Protein AF-A0A258BN26-F1 (afdb_monomer)

Mean predicted aligned error: 19.94 Å

Solvent-accessible surface area (backbone atoms only — not comparable to full-atom values): 8385 Å² total; per-residue (Å²): 134,87,83,92,71,80,77,49,67,91,84,43,56,51,66,60,52,51,58,51,50,61,54,49,49,57,55,48,52,53,50,49,62,66,49,72,64,67,52,59,78,52,47,62,54,50,52,52,52,53,51,50,52,52,52,54,60,72,66,57,57,77,88,78,52,81,80,70,80,90,68,80,85,58,60,66,58,49,50,51,52,51,48,52,64,66,59,46,69,67,55,101,60,84,84,46,74,44,83,44,54,80,90,52,60,66,75,60,50,56,47,51,51,54,54,34,54,73,70,51,26,48,78,46,76,54,78,83,73,87,80,82,128

pLDDT: mean 72.09, std 13.33, range [35.88, 92.88]

Nearest PDB structures (foldseek):
  8u3k-assembly1_E  TM=3.511E-01  e=1.756E+00  Vibrio cholerae
  5lb5-assembly2_B  TM=5.854E-01  e=7.800E+00  Homo sapiens
  7nac-assembly1_x  TM=5.620E-01  e=8.932E+00  Saccharomyces cerevisiae BY4741

Secondary structure (DSSP, 8-state):
-------EETTEEHHHHHHHHHHHHHHHHHHHHHHHTTSHHHHHHHHHHHHHHHHHHHT--GGGSPPPPSSS--HHHHHHHHHHHHTSS--SS---EEEEETTS-HHHHHHHHHHHHHTT-EEEEE-------

Radius of gyration: 26.72 Å; Cα contacts (8 Å, |Δi|>4): 53; chains: 1; bounding box: 88×35×55 Å

Structure (mmCIF, N/CA/C/O backbone):
data_AF-A0A258BN26-F1
#
_entry.id   AF-A0A258BN26-F1
#
loop_
_atom_site.group_PDB
_atom_site.id
_atom_site.type_symbol
_atom_site.label_atom_id
_atom_site.label_alt_id
_atom_site.label_comp_id
_atom_site.label_asym_id
_atom_site.label_entity_id
_atom_site.label_seq_id
_atom_site.pdbx_PDB_ins_code
_atom_site.Cartn_x
_atom_site.Cartn_y
_atom_site.Cartn_z
_atom_site.occupancy
_atom_site.B_iso_or_equiv
_atom_site.auth_seq_id
_atom_site.auth_comp_id
_atom_site.auth_asym_id
_atom_site.auth_atom_id
_atom_site.pdbx_PDB_model_num
ATOM 1 N N . MET A 1 1 ? -64.299 16.395 5.839 1.00 36.66 1 MET A N 1
ATOM 2 C CA . MET A 1 1 ? -63.726 15.422 6.791 1.00 36.66 1 MET A CA 1
ATOM 3 C C . MET A 1 1 ? -62.464 14.839 6.182 1.00 36.66 1 MET A C 1
ATOM 5 O O . MET A 1 1 ? -62.530 14.246 5.113 1.00 36.66 1 MET A O 1
ATOM 9 N N . SER A 1 2 ? -61.325 15.127 6.811 1.00 35.88 2 SER A N 1
ATOM 10 C CA . SER A 1 2 ? -59.968 14.797 6.369 1.00 35.88 2 SER A CA 1
ATOM 11 C C . SER A 1 2 ? -59.723 13.292 6.294 1.00 35.88 2 SER A C 1
ATOM 13 O O . SER A 1 2 ? -60.014 12.575 7.248 1.00 35.88 2 SER A O 1
ATOM 15 N N . ARG A 1 3 ? -59.134 12.815 5.192 1.00 38.59 3 ARG A N 1
ATOM 16 C CA . ARG A 1 3 ? -58.639 11.439 5.072 1.00 38.59 3 ARG A CA 1
ATOM 17 C C . ARG A 1 3 ? -57.121 11.440 5.239 1.00 38.59 3 ARG A C 1
ATOM 19 O O . ARG A 1 3 ? -56.373 11.424 4.271 1.00 38.59 3 ARG A O 1
ATOM 26 N N . THR A 1 4 ? -56.680 11.490 6.491 1.00 47.81 4 THR A N 1
ATOM 27 C CA . THR A 1 4 ? -55.302 11.178 6.883 1.00 47.81 4 THR A CA 1
ATOM 28 C C . THR A 1 4 ? -55.171 9.658 6.892 1.00 47.81 4 THR A C 1
ATOM 30 O O . THR A 1 4 ? -55.326 9.023 7.928 1.00 47.81 4 THR A O 1
ATOM 33 N N . ALA A 1 5 ? -54.980 9.051 5.725 1.00 50.09 5 ALA A N 1
ATOM 34 C CA . ALA A 1 5 ? -54.689 7.628 5.616 1.00 50.09 5 ALA A CA 1
ATOM 35 C C . ALA A 1 5 ? -53.467 7.446 4.710 1.00 50.09 5 ALA A C 1
ATOM 37 O O . ALA A 1 5 ? -53.477 7.896 3.570 1.00 50.09 5 ALA A O 1
ATOM 38 N N . ALA A 1 6 ? -52.449 6.775 5.254 1.00 44.56 6 ALA A N 1
ATOM 39 C CA . ALA A 1 6 ? -51.321 6.159 4.553 1.00 44.56 6 ALA A CA 1
ATOM 40 C C . ALA A 1 6 ? -50.275 7.095 3.900 1.00 44.56 6 ALA A C 1
ATOM 42 O O . ALA A 1 6 ? -50.205 7.227 2.686 1.00 44.56 6 ALA A O 1
ATOM 43 N N . GLN A 1 7 ? -49.356 7.642 4.708 1.00 46.00 7 GLN A N 1
ATOM 44 C CA . GLN A 1 7 ? -47.975 7.937 4.261 1.00 46.00 7 GLN A CA 1
ATOM 45 C C . GLN A 1 7 ? -46.994 6.835 4.716 1.00 46.00 7 GLN A C 1
ATOM 47 O O . GLN A 1 7 ? -45.834 7.094 5.018 1.00 46.00 7 GLN A O 1
ATOM 52 N N . THR A 1 8 ? -47.476 5.597 4.807 1.00 49.47 8 THR A N 1
ATOM 53 C CA . THR A 1 8 ? -46.676 4.405 5.102 1.00 49.47 8 THR A CA 1
ATOM 54 C C . THR A 1 8 ? -46.761 3.504 3.878 1.00 49.47 8 THR A C 1
ATOM 56 O O . THR A 1 8 ? -47.726 2.755 3.724 1.00 49.47 8 THR A O 1
ATOM 59 N N . VAL A 1 9 ? -45.804 3.629 2.964 1.00 52.44 9 VAL A N 1
ATOM 60 C CA . VAL A 1 9 ? -45.643 2.650 1.886 1.00 52.44 9 VAL A CA 1
ATOM 61 C C . VAL A 1 9 ? -44.918 1.460 2.516 1.00 52.44 9 VAL A C 1
ATOM 63 O O . VAL A 1 9 ? -43.849 1.627 3.093 1.00 52.44 9 VAL A O 1
ATOM 66 N N . GLU A 1 10 ? -45.560 0.290 2.509 1.00 57.41 10 GLU A N 1
ATOM 67 C CA . GLU A 1 10 ? -44.952 -1.007 2.865 1.00 57.41 10 GLU A CA 1
ATOM 68 C C . GLU A 1 10 ? -44.290 -1.084 4.258 1.00 57.41 10 GLU A C 1
ATOM 70 O O . GLU A 1 10 ? -43.232 -1.678 4.439 1.00 57.41 10 GLU A O 1
ATOM 75 N N . GLY A 1 11 ? -44.918 -0.487 5.278 1.00 58.28 11 GLY A N 1
ATOM 76 C CA . GLY A 1 11 ? -44.427 -0.564 6.663 1.00 58.28 11 GLY A CA 1
ATOM 77 C C . GLY A 1 11 ? -43.234 0.348 6.973 1.00 58.28 11 GLY A C 1
ATOM 78 O O . GLY A 1 11 ? -42.758 0.356 8.108 1.00 58.28 11 GLY A O 1
ATOM 79 N N . LEU A 1 12 ? -42.790 1.161 6.010 1.00 52.06 12 LEU A N 1
ATOM 80 C CA . LEU A 1 12 ? -41.755 2.169 6.206 1.00 52.06 12 LEU A CA 1
ATOM 81 C C . LEU A 1 12 ? -42.394 3.529 6.532 1.00 52.06 12 LEU A C 1
ATOM 83 O O . LEU A 1 12 ? -43.123 4.114 5.727 1.00 52.06 12 LEU A O 1
ATOM 87 N N . ASP A 1 13 ? -42.129 4.039 7.736 1.00 72.06 13 ASP A N 1
ATOM 88 C CA . ASP A 1 13 ? -42.567 5.369 8.169 1.00 72.06 13 ASP A CA 1
ATOM 89 C C . ASP A 1 13 ? -41.661 6.444 7.550 1.00 72.06 13 ASP A C 1
ATOM 91 O O . ASP A 1 13 ? -40.574 6.753 8.047 1.00 72.06 13 ASP A O 1
ATOM 95 N N . ILE A 1 14 ? -42.130 7.024 6.444 1.00 71.38 14 ILE A N 1
ATOM 96 C CA . ILE A 1 14 ? -41.416 8.044 5.668 1.00 71.38 14 ILE A CA 1
ATOM 97 C C . ILE A 1 14 ? -41.075 9.270 6.530 1.00 71.38 14 ILE A C 1
ATOM 99 O O . ILE A 1 14 ? -40.033 9.890 6.325 1.00 71.38 14 ILE A O 1
ATOM 103 N N . LYS A 1 15 ? -41.904 9.618 7.525 1.00 72.75 15 LYS A N 1
ATOM 104 C CA . LYS A 1 15 ? -41.653 10.777 8.396 1.00 72.75 15 LYS A CA 1
ATOM 105 C C . LYS A 1 15 ? -40.510 10.507 9.363 1.00 72.75 15 LYS A C 1
ATOM 107 O O . LYS A 1 15 ? -39.690 11.393 9.589 1.00 72.75 15 LYS A O 1
ATOM 112 N N . GLN A 1 16 ? -40.414 9.285 9.886 1.00 70.25 16 GLN A N 1
ATOM 113 C CA . GLN A 1 16 ? -39.266 8.876 10.696 1.00 70.25 16 GLN A CA 1
ATOM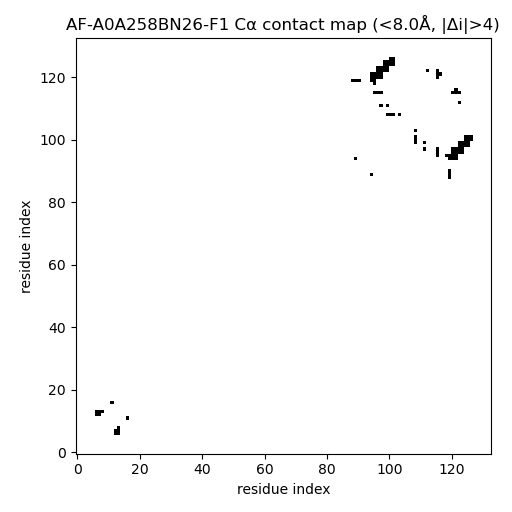 114 C C . GLN A 1 16 ? -37.978 8.786 9.878 1.00 70.25 16 GLN A C 1
ATOM 116 O O . GLN A 1 16 ? -36.923 9.177 10.373 1.00 70.25 16 GLN A O 1
ATOM 121 N N . VAL A 1 17 ? -38.046 8.310 8.632 1.00 68.81 17 VAL A N 1
ATOM 122 C CA . VAL A 1 17 ? -36.884 8.286 7.729 1.00 68.81 17 VAL A CA 1
ATOM 123 C C . VAL A 1 17 ? -36.414 9.705 7.414 1.00 68.81 17 VAL A C 1
ATOM 125 O O . VAL A 1 17 ? -35.221 9.980 7.507 1.00 68.81 17 VAL A O 1
ATOM 128 N N . LEU A 1 18 ? -37.338 10.626 7.127 1.00 68.94 18 LEU A N 1
ATOM 129 C CA . LEU A 1 18 ? -37.006 12.026 6.859 1.00 68.94 18 LEU A CA 1
ATOM 130 C C . LEU A 1 18 ? -36.381 12.704 8.089 1.00 68.94 18 LEU A C 1
ATOM 132 O O . LEU A 1 18 ? -35.364 13.377 7.960 1.00 68.94 18 LEU A O 1
ATOM 136 N N . ALA A 1 19 ? -36.936 12.463 9.284 1.00 73.12 19 ALA A N 1
ATOM 137 C CA . ALA A 1 19 ? -36.403 12.986 10.543 1.00 73.12 19 ALA A CA 1
ATOM 138 C C . ALA A 1 19 ? -34.995 12.446 10.867 1.00 73.12 19 ALA A C 1
ATOM 140 O O . ALA A 1 19 ? -34.146 13.185 11.369 1.00 73.12 19 ALA A O 1
ATOM 141 N N . ARG A 1 20 ? -34.712 11.174 10.549 1.00 68.19 20 ARG A N 1
ATOM 142 C CA . ARG A 1 20 ? -33.357 10.602 10.658 1.00 68.19 20 ARG A CA 1
ATOM 143 C C . ARG A 1 20 ? -32.408 11.183 9.609 1.00 68.19 20 ARG A C 1
ATOM 145 O O . ARG A 1 20 ? -31.280 11.523 9.950 1.00 68.19 20 ARG A O 1
ATOM 152 N N . GLY A 1 21 ? -32.871 11.361 8.372 1.00 64.06 21 GLY A N 1
ATOM 153 C CA . GLY A 1 21 ? -32.087 11.951 7.284 1.00 64.06 21 GLY A CA 1
ATOM 154 C C . GLY A 1 21 ? -31.668 13.399 7.559 1.00 64.06 21 GLY A C 1
ATOM 155 O O . GLY A 1 21 ? -30.537 13.772 7.267 1.00 64.06 21 GLY A O 1
ATOM 156 N N . THR A 1 22 ? -32.528 14.199 8.201 1.00 67.56 22 THR A N 1
ATOM 157 C CA . THR A 1 22 ? -32.173 15.569 8.615 1.00 67.56 22 THR A CA 1
ATOM 158 C C . THR A 1 22 ? -31.097 15.610 9.702 1.00 67.56 22 THR A C 1
ATOM 160 O O . THR A 1 22 ? -30.282 16.525 9.697 1.00 67.56 22 THR A O 1
ATOM 163 N N . GLY A 1 23 ? -31.051 14.618 10.601 1.00 65.62 23 GLY A N 1
ATOM 164 C CA . GLY A 1 23 ? -29.965 14.490 11.582 1.00 65.62 23 GLY A CA 1
ATOM 165 C C . GLY A 1 23 ? -28.642 14.062 10.938 1.00 65.62 23 GLY A C 1
ATOM 166 O O . GLY A 1 23 ? -27.598 14.626 11.237 1.00 65.62 23 GLY A O 1
ATOM 167 N N . GLN A 1 24 ? -28.699 13.138 9.974 1.00 67.50 24 GLN A N 1
ATOM 168 C CA . GLN A 1 24 ? -27.519 12.659 9.244 1.00 67.50 24 GLN A CA 1
ATOM 169 C C . GLN A 1 24 ? -26.889 13.716 8.325 1.00 67.50 24 GLN A C 1
ATOM 171 O O . GLN A 1 24 ? -25.701 13.626 8.029 1.00 67.50 24 GLN A O 1
ATOM 176 N N . ALA A 1 25 ? -27.656 14.714 7.873 1.00 68.69 25 ALA A N 1
ATOM 177 C CA . ALA A 1 25 ? -27.131 15.809 7.059 1.00 68.69 25 ALA A CA 1
ATOM 178 C C . ALA A 1 25 ? -26.130 16.682 7.838 1.00 68.69 25 ALA A C 1
ATOM 180 O O . ALA A 1 25 ? -25.061 16.990 7.317 1.00 68.69 25 ALA A O 1
ATOM 181 N N . ALA A 1 26 ? -26.431 17.010 9.098 1.00 71.94 26 ALA A N 1
ATOM 182 C CA . ALA A 1 26 ? -25.522 17.767 9.962 1.00 71.94 26 ALA A CA 1
ATOM 183 C C . ALA A 1 26 ? -24.237 16.976 10.270 1.00 71.94 26 ALA A C 1
ATOM 185 O O . ALA A 1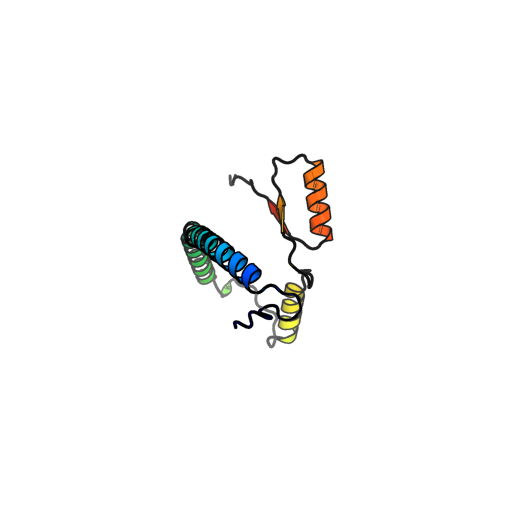 26 ? -23.133 17.508 10.152 1.00 71.94 26 ALA A O 1
ATOM 186 N N . ASP A 1 27 ? -24.372 15.680 10.562 1.00 71.88 27 ASP A N 1
ATOM 187 C CA . ASP A 1 27 ? -23.229 14.790 10.791 1.00 71.88 27 ASP A CA 1
ATOM 188 C C . ASP A 1 27 ? -22.350 14.649 9.533 1.00 71.88 27 ASP A C 1
ATOM 190 O O . ASP A 1 27 ? -21.120 14.607 9.619 1.00 71.88 27 ASP A O 1
ATOM 194 N N . ALA A 1 28 ? -22.963 14.608 8.344 1.00 72.88 28 ALA A N 1
ATOM 195 C CA . ALA A 1 28 ? -22.246 14.565 7.073 1.00 72.88 28 ALA A CA 1
ATOM 196 C C . ALA A 1 28 ? -21.478 15.868 6.801 1.00 72.88 28 ALA A C 1
ATOM 198 O O . ALA A 1 28 ? -20.340 15.821 6.334 1.00 72.88 28 ALA A O 1
ATOM 199 N N . GLU A 1 29 ? -22.056 17.026 7.122 1.00 76.75 29 GLU A N 1
ATOM 200 C CA . GLU A 1 29 ? -21.382 18.322 6.999 1.00 76.75 29 GLU A CA 1
ATOM 201 C C . GLU A 1 29 ? -20.191 18.448 7.957 1.00 76.75 29 GLU A C 1
ATOM 203 O O . GLU A 1 29 ? -19.126 18.927 7.556 1.00 76.75 29 GLU A O 1
ATOM 208 N N . ASP A 1 30 ? -20.331 17.986 9.201 1.00 79.81 30 ASP A N 1
ATOM 209 C CA . ASP A 1 30 ? -19.240 17.942 10.179 1.00 79.81 30 ASP A CA 1
ATOM 210 C C . ASP A 1 30 ? -18.131 16.970 9.748 1.00 79.81 30 ASP A C 1
ATOM 212 O O . ASP A 1 30 ? -16.941 17.286 9.858 1.00 79.81 30 ASP A O 1
ATOM 216 N N . PHE A 1 31 ? -18.501 15.816 9.185 1.00 77.19 31 PHE A N 1
ATOM 217 C CA . PHE A 1 31 ? -17.560 14.848 8.626 1.00 77.19 31 PHE A CA 1
ATOM 218 C C . PHE A 1 31 ? -16.781 15.424 7.440 1.00 77.19 31 PHE A C 1
ATOM 220 O O . PHE A 1 31 ? -15.550 15.361 7.429 1.00 77.19 31 PHE A O 1
ATOM 227 N N . VAL A 1 32 ? -17.469 16.040 6.473 1.00 82.44 32 VAL A N 1
ATOM 228 C CA . VAL A 1 32 ? -16.833 16.694 5.320 1.00 82.44 32 VAL A CA 1
ATOM 229 C C . VAL A 1 32 ? -15.899 17.804 5.799 1.00 82.44 32 VAL A C 1
ATOM 231 O O . VAL A 1 32 ? -14.734 17.822 5.411 1.00 82.44 32 VAL A O 1
ATOM 234 N N . ARG A 1 33 ? -16.342 18.665 6.723 1.00 77.81 33 ARG A N 1
ATOM 235 C CA . ARG A 1 33 ? -15.511 19.730 7.311 1.00 77.81 33 ARG A CA 1
ATOM 236 C C . ARG A 1 33 ? -14.266 19.180 8.010 1.00 77.81 33 ARG A C 1
ATOM 238 O O . ARG A 1 33 ? -13.186 19.753 7.884 1.00 77.81 33 ARG A O 1
ATOM 245 N N . GLY A 1 34 ? -14.401 18.052 8.707 1.00 74.56 34 GLY A N 1
ATOM 246 C CA . GLY A 1 34 ? -13.297 17.348 9.352 1.00 74.56 34 GLY A CA 1
ATOM 247 C C . GLY A 1 34 ? -12.333 16.659 8.380 1.00 74.56 34 GLY A C 1
ATOM 248 O O . GLY A 1 34 ? -11.201 16.372 8.771 1.00 74.56 34 GLY A O 1
ATOM 249 N N . LEU A 1 35 ? -12.745 16.388 7.138 1.00 75.81 35 LEU A N 1
ATOM 250 C CA . LEU A 1 35 ? -11.899 15.801 6.096 1.00 75.81 35 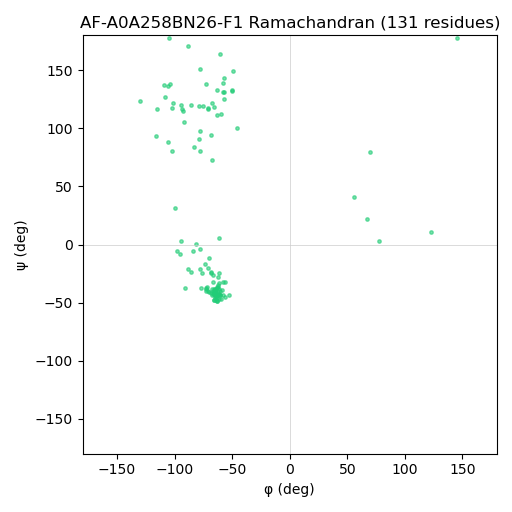LEU A CA 1
ATOM 251 C C . LEU A 1 35 ? -11.177 16.850 5.247 1.00 75.81 35 LEU A C 1
ATOM 253 O O . LEU A 1 35 ? -10.012 16.637 4.912 1.00 75.81 35 LEU A O 1
ATOM 257 N N . THR A 1 36 ? -11.823 17.979 4.941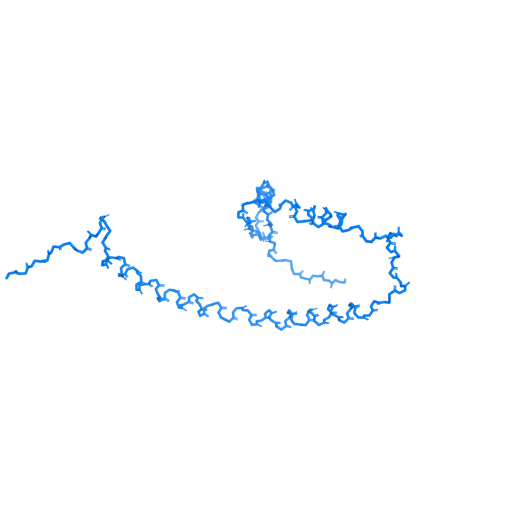 1.00 73.19 36 THR A N 1
ATOM 258 C CA . THR A 1 36 ? -11.312 18.979 3.986 1.00 73.19 36 THR A CA 1
ATOM 259 C C . THR A 1 36 ? -9.915 19.510 4.337 1.00 73.19 36 THR A C 1
ATOM 261 O O . THR A 1 36 ? -9.139 19.769 3.429 1.00 73.19 36 THR A O 1
ATOM 264 N N . GLY A 1 37 ? -9.545 19.605 5.622 1.00 66.00 37 GLY A N 1
ATOM 265 C CA . GLY A 1 37 ? -8.222 20.096 6.053 1.00 66.00 37 GLY A CA 1
ATOM 266 C C . GLY A 1 37 ? -7.179 19.018 6.385 1.00 66.00 37 GLY A C 1
ATOM 267 O O . GLY A 1 37 ? -6.029 19.338 6.675 1.00 66.00 37 GLY A O 1
ATOM 268 N N . LYS A 1 38 ? -7.546 17.728 6.379 1.00 70.38 38 LYS A N 1
ATOM 269 C CA . LYS A 1 38 ? -6.622 16.642 6.772 1.00 70.38 38 LYS A CA 1
ATOM 270 C C . LYS A 1 38 ? -5.614 16.277 5.680 1.00 70.38 38 LYS A C 1
ATOM 272 O O . LYS A 1 38 ? -4.582 15.688 5.992 1.00 70.38 38 LYS A O 1
ATOM 277 N N . GLY A 1 39 ? -5.905 16.611 4.421 1.00 63.88 39 GLY A N 1
ATOM 278 C CA . GLY A 1 39 ? -5.032 16.329 3.275 1.00 63.88 39 GLY A CA 1
ATOM 279 C C . GLY A 1 39 ? -3.953 17.386 3.023 1.00 63.88 39 GLY A C 1
ATOM 280 O O . GLY A 1 39 ? -2.907 17.064 2.460 1.00 63.88 39 GLY A O 1
ATOM 281 N N . ASP A 1 40 ? -4.170 18.621 3.477 1.00 71.50 40 ASP A N 1
ATOM 282 C CA . ASP A 1 40 ? -3.261 19.753 3.265 1.00 71.50 40 ASP A CA 1
ATOM 283 C C . ASP A 1 40 ? -1.819 19.520 3.752 1.00 71.50 40 ASP A C 1
ATOM 285 O O . ASP A 1 40 ? -0.897 19.795 2.977 1.00 71.50 40 ASP A O 1
ATOM 289 N N . PRO A 1 41 ? -1.564 18.967 4.959 1.00 71.25 41 PRO A N 1
ATOM 290 C CA . PRO A 1 41 ? -0.191 18.748 5.416 1.00 71.25 41 PRO A CA 1
ATOM 291 C C . PRO A 1 41 ? 0.558 17.689 4.593 1.00 71.25 41 PRO A C 1
ATOM 293 O O . PRO A 1 41 ? 1.777 17.754 4.483 1.00 71.25 41 PRO A O 1
ATOM 296 N N . VAL A 1 42 ? -0.153 16.740 3.975 1.00 77.00 42 VAL A N 1
ATOM 297 C CA . VAL A 1 42 ? 0.458 15.646 3.198 1.00 77.00 42 VAL A CA 1
ATOM 298 C C . VAL A 1 42 ? 0.669 16.046 1.736 1.00 77.00 42 VAL A C 1
ATOM 300 O O . VAL A 1 42 ? 1.506 15.472 1.043 1.00 77.00 42 VAL A O 1
ATOM 303 N N . LYS A 1 43 ? -0.067 17.053 1.249 1.00 82.12 43 LYS A N 1
ATOM 304 C CA . LYS A 1 43 ? -0.022 17.491 -0.150 1.00 82.12 43 LYS A CA 1
ATOM 305 C C . LYS A 1 43 ? 1.346 18.053 -0.537 1.00 82.12 43 LYS A C 1
ATOM 307 O O . LYS A 1 43 ? 1.905 17.637 -1.548 1.00 82.12 43 LYS A O 1
ATOM 312 N N . ALA A 1 44 ? 1.909 18.940 0.283 1.00 82.38 44 ALA A N 1
ATOM 313 C CA . ALA A 1 44 ? 3.220 19.533 0.018 1.00 82.38 44 ALA A CA 1
ATOM 314 C C . ALA A 1 44 ? 4.345 18.481 0.046 1.00 82.38 44 ALA A C 1
ATOM 316 O O . ALA A 1 44 ? 5.236 18.487 -0.804 1.00 82.38 44 ALA A O 1
ATOM 317 N N . GLU A 1 45 ? 4.280 17.534 0.986 1.00 81.25 45 GLU A N 1
ATOM 318 C CA . GLU A 1 45 ? 5.227 16.418 1.054 1.00 81.25 45 GLU A CA 1
ATOM 319 C C . GLU A 1 45 ? 5.093 15.491 -0.161 1.00 81.25 45 GLU A C 1
ATOM 321 O O . GLU A 1 45 ? 6.100 15.123 -0.767 1.00 81.25 45 GLU A O 1
ATOM 326 N N . ALA A 1 46 ? 3.866 15.166 -0.574 1.00 84.00 46 ALA A N 1
ATOM 327 C CA . ALA A 1 46 ? 3.605 14.352 -1.757 1.00 84.00 46 ALA A CA 1
ATOM 328 C C . ALA A 1 46 ? 4.117 15.021 -3.043 1.00 84.00 46 ALA A C 1
ATOM 330 O O . ALA A 1 46 ? 4.741 14.362 -3.878 1.00 84.00 46 ALA A O 1
ATOM 331 N N . GLU A 1 47 ? 3.912 16.331 -3.194 1.00 89.31 47 GLU A N 1
ATOM 332 C CA . GLU A 1 47 ? 4.437 17.112 -4.317 1.00 89.31 47 GLU A CA 1
ATOM 333 C C . GLU A 1 47 ? 5.972 17.106 -4.336 1.00 89.31 47 GLU A C 1
ATOM 335 O O . GLU A 1 47 ? 6.577 16.865 -5.385 1.00 89.31 47 GLU A O 1
ATOM 340 N N . ALA A 1 48 ? 6.612 17.276 -3.175 1.00 90.19 48 ALA A N 1
ATOM 341 C CA . ALA A 1 48 ? 8.065 17.220 -3.047 1.00 90.19 48 ALA A CA 1
ATOM 342 C C . ALA A 1 48 ? 8.630 15.825 -3.372 1.00 90.19 48 ALA A C 1
ATOM 344 O O . ALA A 1 48 ? 9.639 15.713 -4.073 1.00 90.19 48 ALA A O 1
ATOM 345 N N . VAL A 1 49 ? 7.982 14.754 -2.907 1.00 92.38 49 VAL A N 1
ATOM 346 C CA . VAL A 1 49 ? 8.364 13.368 -3.226 1.00 92.38 49 VAL A CA 1
ATOM 347 C C . VAL A 1 49 ? 8.197 13.091 -4.719 1.00 92.38 49 VAL A C 1
ATOM 349 O O . VAL A 1 49 ? 9.106 12.548 -5.348 1.00 92.38 49 VAL A O 1
ATOM 352 N N . ALA A 1 50 ? 7.089 13.523 -5.322 1.00 89.31 50 ALA A N 1
ATOM 353 C CA . ALA A 1 50 ? 6.851 13.348 -6.750 1.00 89.31 50 ALA A CA 1
ATOM 354 C C . ALA A 1 50 ? 7.862 14.131 -7.606 1.00 89.31 50 ALA A C 1
ATOM 356 O O . ALA A 1 50 ? 8.320 13.635 -8.637 1.00 89.31 50 ALA A O 1
ATOM 357 N N . ALA A 1 51 ? 8.238 15.345 -7.194 1.00 92.88 51 ALA A N 1
ATOM 358 C CA . ALA A 1 51 ? 9.281 16.126 -7.856 1.00 92.88 51 ALA A CA 1
ATOM 359 C C . ALA A 1 51 ? 10.647 15.424 -7.778 1.00 92.88 51 ALA A C 1
ATOM 361 O O . ALA A 1 51 ? 11.313 15.268 -8.803 1.00 92.88 51 ALA A O 1
ATOM 362 N N . LYS A 1 52 ? 11.026 14.922 -6.595 1.00 90.00 52 LYS A N 1
ATOM 363 C CA . LYS A 1 52 ? 12.261 14.146 -6.399 1.00 90.00 52 LYS A CA 1
ATOM 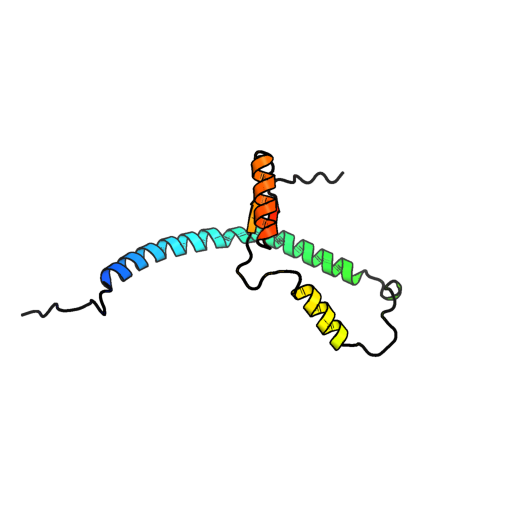364 C C . LYS A 1 52 ? 12.283 12.873 -7.244 1.00 90.00 52 LYS A C 1
ATOM 366 O O . LYS A 1 52 ? 13.293 12.599 -7.881 1.00 90.00 52 LYS A O 1
ATOM 371 N N . GLY A 1 53 ? 11.175 12.133 -7.302 1.00 88.81 53 GLY A N 1
ATOM 372 C CA . GLY A 1 53 ? 11.066 10.921 -8.119 1.00 88.81 53 GLY A CA 1
ATOM 373 C C . GLY A 1 53 ? 11.250 11.197 -9.612 1.00 88.81 53 GLY A C 1
ATOM 374 O O . GLY A 1 53 ? 11.990 10.482 -10.283 1.00 88.81 53 GLY A O 1
ATOM 375 N N . ARG A 1 54 ? 10.650 12.279 -10.131 1.00 90.81 54 ARG A N 1
ATOM 376 C CA . ARG A 1 54 ? 10.839 12.689 -11.534 1.00 90.81 54 ARG A CA 1
ATOM 377 C C . ARG A 1 54 ? 12.271 13.134 -11.821 1.00 90.81 54 ARG A C 1
ATOM 379 O O . ARG A 1 54 ? 12.814 12.756 -12.853 1.00 90.81 54 ARG A O 1
ATOM 386 N N . ALA A 1 55 ? 12.884 13.899 -10.920 1.00 91.00 55 ALA A N 1
ATOM 387 C CA . ALA A 1 55 ? 14.276 14.320 -11.064 1.00 91.00 55 ALA A CA 1
ATOM 388 C C . ALA A 1 55 ? 15.238 13.119 -11.040 1.00 91.00 55 ALA A C 1
ATOM 390 O O . ALA A 1 55 ? 16.129 13.035 -11.881 1.00 91.00 55 ALA A O 1
ATOM 391 N N . ALA A 1 56 ? 15.013 12.158 -10.139 1.00 86.62 56 ALA A N 1
ATOM 392 C CA . ALA A 1 56 ? 15.779 10.918 -10.083 1.00 86.62 56 ALA A CA 1
ATOM 393 C C . ALA A 1 56 ? 15.630 10.110 -11.380 1.00 86.62 56 ALA A C 1
ATOM 395 O O . ALA A 1 56 ? 16.634 9.711 -11.960 1.00 86.62 56 ALA A O 1
ATOM 396 N N . ALA A 1 57 ? 14.404 9.946 -11.888 1.00 83.62 57 ALA A N 1
ATOM 397 C CA . ALA A 1 57 ? 14.159 9.256 -13.153 1.00 83.62 57 ALA A CA 1
ATOM 398 C C . ALA A 1 57 ? 14.843 9.945 -14.347 1.00 83.62 57 ALA A C 1
ATOM 400 O O . ALA A 1 57 ? 15.411 9.269 -15.199 1.00 83.62 57 ALA A O 1
ATOM 401 N N . ALA A 1 58 ? 14.843 11.281 -14.388 1.00 85.38 58 ALA A N 1
ATOM 402 C CA . ALA A 1 58 ? 15.522 12.054 -15.428 1.00 85.38 58 ALA A CA 1
ATOM 403 C C . ALA A 1 58 ? 17.057 11.964 -15.354 1.00 85.38 58 ALA A C 1
ATOM 405 O O . ALA A 1 58 ? 17.727 12.182 -16.358 1.00 85.38 58 ALA A O 1
ATOM 406 N N . SER A 1 59 ? 17.611 11.648 -14.179 1.00 85.44 59 SER A N 1
ATOM 407 C CA . SER A 1 59 ? 19.055 11.481 -13.974 1.00 85.44 59 SER A CA 1
ATOM 408 C C . SER A 1 59 ? 19.583 10.087 -14.331 1.00 85.44 59 SER A C 1
ATOM 410 O O . SER A 1 59 ? 20.792 9.871 -14.297 1.00 85.44 59 SER A O 1
ATOM 412 N N . ILE A 1 60 ? 18.702 9.138 -14.670 1.00 84.94 60 ILE A N 1
ATOM 413 C CA . ILE A 1 60 ? 19.100 7.783 -15.065 1.00 84.94 60 ILE A CA 1
ATOM 414 C C . ILE A 1 60 ? 19.750 7.843 -16.447 1.00 84.94 60 ILE A C 1
ATOM 416 O O . ILE A 1 60 ? 19.093 8.171 -17.435 1.00 84.94 60 ILE A O 1
ATOM 420 N N . ASN A 1 61 ? 21.026 7.467 -16.523 1.00 83.50 61 ASN A N 1
ATOM 421 C CA . ASN A 1 61 ? 21.729 7.292 -17.788 1.00 83.50 61 ASN A CA 1
ATOM 422 C C . ASN A 1 61 ? 21.190 6.044 -18.509 1.00 83.50 61 ASN A C 1
ATOM 424 O O . ASN A 1 61 ? 21.378 4.930 -18.013 1.00 83.50 61 ASN A O 1
ATOM 428 N N . PRO A 1 62 ? 20.574 6.173 -19.700 1.00 75.69 62 PRO A N 1
ATOM 429 C CA . PRO A 1 62 ? 20.005 5.023 -20.405 1.00 75.69 62 PRO A CA 1
ATOM 430 C C . PRO A 1 62 ? 21.044 3.960 -20.785 1.00 75.69 62 PRO A C 1
ATOM 432 O O . PRO A 1 62 ? 20.707 2.794 -20.943 1.00 75.69 62 PRO A O 1
ATOM 435 N N . SER A 1 63 ? 22.311 4.360 -20.914 1.00 77.12 63 SER A N 1
ATOM 436 C CA . SER A 1 63 ? 23.450 3.485 -21.203 1.0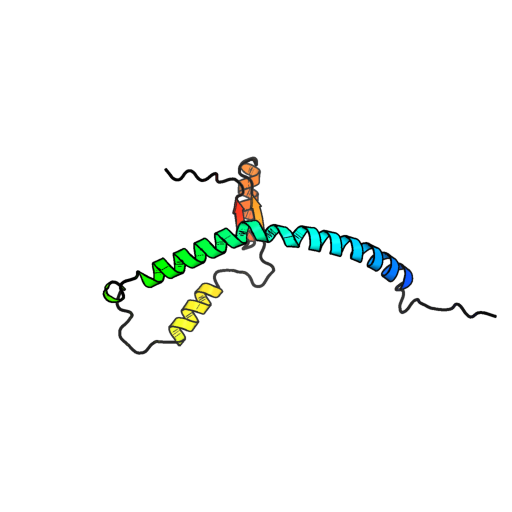0 77.12 63 SER A CA 1
ATOM 437 C C . SER A 1 63 ? 23.886 2.607 -20.027 1.00 77.12 63 SER A C 1
ATOM 439 O O . SER A 1 63 ? 24.625 1.652 -20.239 1.00 77.12 63 SER A O 1
ATOM 441 N N . GLU A 1 64 ? 23.467 2.930 -18.801 1.00 79.94 64 GLU A N 1
ATOM 442 C CA . GLU A 1 64 ? 23.765 2.151 -17.589 1.00 79.94 64 GLU A CA 1
ATOM 443 C C . GLU A 1 64 ? 22.640 1.167 -17.238 1.00 79.94 64 GLU A C 1
ATOM 445 O O . GLU A 1 64 ? 22.792 0.331 -16.346 1.00 79.94 64 GLU A O 1
ATOM 450 N N . LEU A 1 65 ? 21.506 1.244 -17.940 1.00 76.94 65 LEU A N 1
ATOM 451 C CA . LEU A 1 65 ? 20.404 0.314 -17.750 1.00 76.94 65 LEU A CA 1
ATOM 452 C C . LEU A 1 65 ? 20.767 -1.061 -18.332 1.00 76.94 65 LEU A C 1
ATOM 454 O O . LEU A 1 65 ? 21.320 -1.136 -19.434 1.00 76.94 65 LEU A O 1
ATOM 458 N N . PRO A 1 66 ? 20.435 -2.164 -17.636 1.00 76.94 66 PRO A N 1
ATOM 459 C CA . PRO A 1 66 ? 20.616 -3.496 -18.190 1.00 76.94 66 PRO A CA 1
ATOM 460 C C . PRO A 1 66 ? 19.838 -3.609 -19.501 1.00 76.94 66 PRO A C 1
ATOM 462 O O . PRO A 1 66 ? 18.659 -3.253 -19.573 1.00 76.94 66 PRO A O 1
ATOM 465 N N . ALA A 1 67 ? 20.507 -4.105 -20.543 1.00 72.69 67 ALA A N 1
ATOM 466 C CA . ALA A 1 67 ? 19.858 -4.374 -21.814 1.00 72.69 67 ALA A CA 1
ATOM 467 C C . ALA A 1 67 ? 18.696 -5.349 -21.580 1.00 72.69 67 ALA A C 1
ATOM 469 O O . ALA A 1 67 ? 18.875 -6.416 -20.987 1.00 72.69 67 ALA A O 1
ATOM 470 N N . GLY A 1 68 ? 17.500 -4.956 -22.023 1.00 65.31 68 GLY A N 1
ATOM 471 C CA . GLY A 1 68 ? 16.334 -5.829 -21.992 1.00 65.31 68 GLY A CA 1
ATOM 472 C C . GLY A 1 68 ? 16.564 -7.098 -22.826 1.00 65.31 68 GLY A C 1
ATOM 473 O O . GLY A 1 68 ? 17.490 -7.140 -23.643 1.00 65.31 68 GLY A O 1
ATOM 474 N N . PRO A 1 69 ? 15.735 -8.139 -22.640 1.00 70.88 69 PRO A N 1
ATOM 475 C CA . PRO A 1 69 ? 15.836 -9.371 -23.412 1.00 70.88 69 PRO A CA 1
ATOM 476 C C . PRO A 1 69 ? 15.891 -9.072 -24.920 1.00 70.88 69 PRO A C 1
ATOM 478 O O . PRO A 1 69 ? 15.080 -8.280 -25.405 1.00 70.88 69 PRO A O 1
ATOM 481 N N . PRO A 1 70 ? 16.830 -9.667 -25.676 1.00 68.88 70 PRO A N 1
ATOM 482 C CA . PRO A 1 70 ? 16.906 -9.446 -27.113 1.00 68.88 70 PRO A CA 1
ATOM 483 C C . PRO A 1 70 ? 15.681 -10.064 -27.799 1.00 68.88 70 PRO A C 1
ATOM 485 O O . PRO A 1 70 ? 15.449 -11.266 -27.689 1.00 68.88 70 PRO A O 1
ATOM 488 N N . GLY A 1 71 ? 14.904 -9.255 -28.521 1.00 68.31 71 GLY A N 1
ATOM 489 C CA . GLY A 1 71 ? 13.748 -9.725 -29.289 1.00 68.31 71 GLY A CA 1
ATOM 490 C C . GLY A 1 71 ? 12.583 -8.730 -29.325 1.00 68.31 71 GLY A C 1
ATOM 491 O O . GLY A 1 71 ? 12.666 -7.660 -28.720 1.00 68.31 71 GLY A O 1
ATOM 492 N N . PRO A 1 72 ? 11.498 -9.053 -30.054 1.00 74.62 72 PRO A N 1
ATOM 493 C CA . PRO A 1 72 ? 10.257 -8.287 -30.005 1.00 74.62 72 PRO A CA 1
ATOM 494 C C . PRO A 1 72 ? 9.740 -8.227 -28.565 1.00 74.62 72 PRO A C 1
ATOM 496 O O . PRO A 1 72 ? 9.844 -9.207 -27.830 1.00 74.62 72 PRO A O 1
ATOM 499 N N . ILE A 1 73 ? 9.168 -7.089 -28.172 1.00 74.19 73 ILE A N 1
ATOM 500 C CA . ILE A 1 73 ? 8.514 -6.951 -26.869 1.00 74.19 73 ILE A CA 1
ATOM 501 C C . ILE A 1 73 ? 7.382 -7.981 -26.790 1.00 74.19 73 ILE A C 1
ATOM 503 O O . ILE A 1 73 ? 6.397 -7.887 -27.523 1.00 74.19 73 ILE A O 1
ATOM 507 N N . ASP A 1 74 ? 7.535 -8.968 -25.909 1.00 79.00 74 ASP A N 1
ATOM 508 C CA . ASP A 1 74 ? 6.510 -9.968 -25.630 1.00 79.00 74 ASP A CA 1
ATOM 509 C C . ASP A 1 74 ? 5.457 -9.358 -24.693 1.00 79.00 74 ASP A C 1
ATOM 511 O O . ASP A 1 74 ? 5.583 -9.362 -23.464 1.00 79.00 74 ASP A O 1
ATOM 515 N N . PHE A 1 75 ? 4.419 -8.772 -25.292 1.00 76.19 75 PHE A N 1
ATOM 516 C CA . PHE A 1 75 ? 3.304 -8.176 -24.558 1.00 76.19 75 PHE A CA 1
ATOM 517 C C . PHE A 1 75 ? 2.536 -9.206 -23.724 1.00 76.19 75 PHE A C 1
ATOM 519 O O . PHE A 1 75 ? 2.010 -8.843 -22.673 1.00 76.19 75 PHE A O 1
ATOM 526 N N . ASP A 1 76 ? 2.526 -10.480 -24.125 1.00 78.50 76 ASP A N 1
ATOM 527 C CA . ASP A 1 76 ? 1.873 -11.547 -23.368 1.00 78.50 76 ASP A CA 1
ATOM 528 C C . ASP A 1 76 ? 2.667 -11.885 -22.102 1.00 78.50 76 ASP A C 1
ATOM 530 O O . ASP A 1 76 ? 2.080 -12.118 -21.042 1.00 78.50 76 ASP A O 1
ATOM 534 N N . ALA A 1 77 ? 4.000 -11.857 -22.169 1.00 75.94 77 ALA A N 1
ATOM 535 C CA . ALA A 1 77 ? 4.856 -11.970 -20.990 1.00 75.94 77 ALA A CA 1
ATOM 536 C C . ALA A 1 77 ? 4.683 -10.774 -20.041 1.00 75.94 77 ALA A C 1
ATOM 538 O O . ALA A 1 77 ? 4.631 -10.964 -18.824 1.00 75.94 77 ALA A O 1
ATOM 539 N N . ILE A 1 78 ? 4.526 -9.556 -20.575 1.00 76.12 78 ILE A N 1
ATOM 540 C CA . ILE A 1 78 ? 4.223 -8.361 -19.772 1.00 76.12 78 ILE A CA 1
ATOM 541 C C . ILE A 1 78 ? 2.849 -8.491 -19.111 1.00 76.12 78 ILE A C 1
ATOM 543 O O . ILE A 1 78 ? 2.734 -8.242 -17.915 1.00 76.12 78 ILE A O 1
ATOM 547 N N . LEU A 1 79 ? 1.822 -8.923 -19.846 1.00 79.44 79 LEU A N 1
ATOM 548 C CA . LEU A 1 79 ? 0.477 -9.165 -19.318 1.00 79.44 79 LEU A CA 1
ATOM 549 C C . LEU A 1 79 ? 0.490 -10.234 -18.225 1.00 79.44 79 LEU A C 1
ATOM 551 O O . LEU A 1 79 ? -0.113 -10.032 -17.177 1.00 79.44 79 LEU A O 1
ATOM 555 N N . LYS A 1 80 ? 1.222 -11.335 -18.416 1.00 74.75 80 LYS A N 1
ATOM 556 C CA . LYS A 1 80 ? 1.380 -12.386 -17.399 1.00 74.75 80 LYS A CA 1
ATOM 557 C C . LYS A 1 80 ? 2.149 -11.902 -16.172 1.00 74.75 80 LYS A C 1
ATOM 559 O O . LYS A 1 80 ? 1.743 -12.213 -15.058 1.00 74.75 80 LYS A O 1
ATOM 564 N N . GLY A 1 81 ? 3.222 -11.133 -16.351 1.00 69.69 81 GLY A N 1
ATOM 565 C CA . GLY A 1 81 ? 3.996 -10.562 -15.246 1.00 69.69 81 GLY A CA 1
ATOM 566 C C . GLY A 1 81 ? 3.208 -9.508 -14.466 1.00 69.69 81 GLY A C 1
ATOM 567 O O . GLY A 1 81 ? 3.178 -9.531 -13.239 1.00 69.69 81 GLY A O 1
ATOM 568 N N . ALA A 1 82 ? 2.500 -8.622 -15.168 1.00 68.19 82 ALA A N 1
ATOM 569 C CA . ALA A 1 82 ? 1.611 -7.634 -14.568 1.00 68.19 82 ALA A CA 1
ATOM 570 C C . ALA A 1 82 ? 0.425 -8.301 -13.858 1.00 68.19 82 ALA A C 1
ATOM 572 O O . ALA A 1 82 ? 0.101 -7.914 -12.740 1.00 68.19 82 ALA A O 1
ATOM 573 N N . ALA A 1 83 ? -0.171 -9.339 -14.451 1.00 63.97 83 ALA A N 1
ATOM 574 C CA . ALA A 1 83 ? -1.228 -10.126 -13.823 1.00 63.97 83 ALA A CA 1
ATOM 575 C C . ALA A 1 83 ? -0.722 -10.884 -12.591 1.00 63.97 83 ALA A C 1
ATOM 577 O O . ALA A 1 83 ? -1.425 -10.921 -11.589 1.00 63.97 83 ALA A O 1
ATOM 578 N N . ALA A 1 84 ? 0.497 -11.431 -12.616 1.00 62.69 84 ALA A N 1
ATOM 579 C CA . ALA A 1 84 ? 1.112 -12.070 -11.454 1.00 62.69 84 ALA A CA 1
ATOM 580 C C . ALA A 1 84 ? 1.392 -11.067 -10.321 1.00 62.69 84 ALA A C 1
ATOM 582 O O . ALA A 1 84 ? 1.165 -11.384 -9.158 1.00 62.69 84 ALA A O 1
ATOM 583 N N . ASN A 1 85 ? 1.811 -9.842 -10.654 1.00 58.59 85 ASN A N 1
ATOM 584 C CA . ASN A 1 85 ? 2.010 -8.764 -9.681 1.00 58.59 85 ASN A CA 1
ATOM 585 C C . ASN A 1 85 ? 0.684 -8.214 -9.129 1.00 58.59 85 ASN A C 1
ATOM 587 O O . ASN A 1 85 ? 0.604 -7.885 -7.950 1.00 58.59 85 ASN A O 1
ATOM 591 N N . ALA A 1 86 ? -0.359 -8.137 -9.959 1.00 57.59 86 ALA A N 1
ATOM 592 C CA . ALA A 1 86 ? -1.703 -7.731 -9.549 1.00 57.59 86 ALA A CA 1
ATOM 593 C C . ALA A 1 86 ? -2.453 -8.836 -8.783 1.00 57.59 86 ALA A C 1
ATOM 595 O O . ALA A 1 86 ? -3.340 -8.531 -7.994 1.00 57.59 86 ALA A O 1
ATOM 596 N N . SER A 1 87 ? -2.082 -10.102 -9.005 1.00 54.91 87 SER A N 1
ATOM 597 C CA . SER A 1 87 ? -2.621 -11.284 -8.313 1.00 54.91 87 SER A CA 1
ATOM 598 C C . SER A 1 87 ? -1.779 -11.711 -7.109 1.00 54.91 87 SER A C 1
ATOM 600 O O . SER A 1 87 ? -2.105 -12.713 -6.470 1.00 54.91 87 SER A O 1
ATOM 602 N N . ALA A 1 88 ? -0.712 -10.973 -6.761 1.00 54.41 88 ALA A N 1
ATOM 603 C CA . ALA A 1 88 ? -0.189 -11.016 -5.396 1.00 54.41 88 ALA A CA 1
ATOM 604 C C . ALA A 1 88 ? -1.389 -10.800 -4.464 1.00 54.41 88 ALA A C 1
ATOM 606 O O . ALA A 1 88 ? -2.186 -9.924 -4.791 1.00 54.41 88 ALA A O 1
ATOM 607 N N . PRO A 1 89 ? -1.576 -11.604 -3.398 1.00 52.72 89 PRO A N 1
ATOM 608 C CA . PRO A 1 89 ? -2.881 -11.904 -2.804 1.00 52.72 89 PRO A CA 1
ATOM 609 C C . PRO A 1 89 ? -3.525 -10.684 -2.133 1.00 52.72 89 PRO A C 1
ATOM 611 O O . PRO A 1 89 ? -3.617 -10.572 -0.918 1.00 52.72 89 PRO A O 1
ATOM 614 N N . LEU A 1 90 ? -4.000 -9.766 -2.956 1.00 53.28 90 LEU A N 1
ATOM 615 C CA . LEU A 1 90 ? -5.035 -8.801 -2.695 1.00 53.28 90 LEU A CA 1
ATOM 616 C C . LEU A 1 90 ? -6.300 -9.609 -2.952 1.00 53.28 90 LEU A C 1
ATOM 618 O O . LEU A 1 90 ? -6.772 -9.689 -4.083 1.00 53.28 90 LEU A O 1
ATOM 622 N N . GLY A 1 91 ? -6.739 -10.361 -1.940 1.00 54.97 91 GLY A N 1
ATOM 623 C CA . GLY A 1 91 ? -7.914 -11.219 -2.065 1.00 54.97 91 GLY A CA 1
ATOM 624 C C . GLY A 1 91 ? -9.093 -10.445 -2.660 1.00 54.97 91 GLY A C 1
ATOM 625 O O . GLY A 1 91 ? -9.229 -9.249 -2.422 1.00 54.97 91 GLY A O 1
ATOM 626 N N . GLU A 1 92 ? -9.967 -11.125 -3.403 1.00 55.66 92 GLU A N 1
ATOM 627 C CA . GLU A 1 92 ? -11.153 -10.554 -4.076 1.00 55.66 92 GLU A CA 1
ATOM 628 C C . GLU A 1 92 ? -12.193 -9.915 -3.116 1.00 55.66 92 GLU A C 1
ATOM 630 O O . GLU A 1 92 ? -13.277 -9.511 -3.535 1.00 55.66 92 GLU A O 1
ATOM 635 N N . GLY A 1 93 ? -11.886 -9.829 -1.818 1.00 62.44 93 GLY A N 1
ATOM 636 C CA . GLY A 1 93 ? -12.704 -9.220 -0.775 1.00 62.44 93 GLY A CA 1
ATOM 637 C C . GLY A 1 93 ? -12.190 -7.845 -0.317 1.00 62.44 93 GLY A C 1
ATOM 638 O O . GLY A 1 93 ? -11.150 -7.368 -0.769 1.00 62.44 93 GLY A O 1
ATOM 639 N N . PRO A 1 94 ? -12.907 -7.179 0.605 1.00 63.56 94 PRO A N 1
ATOM 640 C CA . PRO A 1 94 ? -12.470 -5.909 1.174 1.00 63.56 94 PRO A CA 1
ATOM 641 C C . PRO A 1 94 ? -11.087 -6.050 1.822 1.00 63.56 94 PRO A C 1
ATOM 643 O O . PRO A 1 94 ? -10.859 -6.956 2.623 1.00 63.56 94 PRO A O 1
ATOM 646 N N . LEU A 1 95 ? -10.181 -5.128 1.501 1.00 71.69 95 LEU A N 1
ATOM 647 C CA . LEU A 1 95 ? -8.824 -5.091 2.043 1.00 71.69 95 LEU A CA 1
ATOM 648 C C . LEU A 1 95 ? -8.881 -4.866 3.564 1.00 71.69 95 LEU A C 1
ATOM 650 O O . LEU A 1 95 ? -9.277 -3.797 4.032 1.00 71.69 95 LEU A O 1
ATOM 654 N N . LEU A 1 96 ? -8.510 -5.885 4.343 1.00 78.81 96 LEU A N 1
ATOM 655 C CA . LEU A 1 96 ? -8.458 -5.795 5.801 1.00 78.81 96 LEU A CA 1
ATOM 656 C C . LEU A 1 96 ? -7.213 -4.994 6.209 1.00 78.81 96 LEU A C 1
ATOM 658 O O . LEU A 1 96 ? -6.090 -5.405 5.926 1.00 78.81 96 LEU A O 1
ATOM 662 N N . VAL A 1 97 ? -7.403 -3.866 6.894 1.00 80.50 97 VAL A N 1
ATOM 663 C CA . VAL A 1 97 ? -6.307 -3.022 7.397 1.00 80.50 97 VAL A CA 1
ATOM 664 C C . VAL A 1 97 ? -6.336 -3.008 8.920 1.00 80.50 97 VAL A C 1
ATOM 666 O O . VAL A 1 97 ? -7.295 -2.519 9.516 1.00 80.50 97 VAL A O 1
ATOM 669 N N . ALA A 1 98 ? -5.283 -3.522 9.555 1.00 82.19 98 ALA A N 1
ATOM 670 C CA . ALA A 1 98 ? -5.148 -3.533 11.008 1.00 82.19 98 ALA A CA 1
ATOM 671 C C . ALA A 1 98 ? -4.082 -2.528 11.465 1.00 82.19 98 ALA A C 1
ATOM 673 O O . ALA A 1 98 ? -2.939 -2.565 11.013 1.00 82.19 98 ALA A O 1
ATOM 674 N N . PHE A 1 99 ? -4.439 -1.633 12.387 1.00 83.44 99 PHE A N 1
ATOM 675 C CA . PHE A 1 99 ? -3.507 -0.659 12.960 1.00 83.44 99 PHE A CA 1
ATOM 676 C C . PHE A 1 99 ? -2.887 -1.218 14.239 1.00 83.44 99 PHE A C 1
ATOM 678 O O . PHE A 1 99 ? -3.579 -1.422 15.236 1.00 83.44 99 PHE A O 1
ATOM 685 N N . ALA A 1 100 ? -1.578 -1.448 14.212 1.00 82.69 100 ALA A N 1
ATOM 686 C CA . ALA A 1 100 ? -0.810 -1.939 15.345 1.00 82.69 100 ALA A CA 1
ATOM 687 C C . ALA A 1 100 ? 0.001 -0.807 15.991 1.00 82.69 100 ALA A C 1
ATOM 689 O O . ALA A 1 100 ? 0.631 0.007 15.311 1.00 82.69 100 ALA A O 1
ATOM 690 N N . SER A 1 101 ? 0.017 -0.782 17.324 1.00 78.88 101 SER A N 1
ATOM 691 C CA . SER A 1 101 ? 0.918 0.061 18.113 1.00 78.88 101 SER A CA 1
ATOM 692 C C . SER A 1 101 ? 1.969 -0.810 18.792 1.00 78.88 101 SER A C 1
ATOM 694 O O . SER A 1 101 ? 1.639 -1.843 19.372 1.00 78.88 101 SER A O 1
ATOM 696 N N . LEU A 1 102 ? 3.227 -0.364 18.779 1.00 74.25 102 LEU A N 1
ATOM 697 C CA . LEU A 1 102 ? 4.315 -1.023 19.516 1.00 74.25 102 LEU A CA 1
ATOM 698 C C . LEU A 1 102 ? 4.187 -0.862 21.039 1.00 74.25 102 LEU A C 1
ATOM 700 O O . LEU A 1 102 ? 4.879 -1.538 21.788 1.00 74.25 102 LEU A O 1
ATOM 704 N N . SER A 1 103 ? 3.293 0.010 21.513 1.00 78.25 103 SER A N 1
ATOM 705 C CA . SER A 1 103 ? 2.983 0.146 22.941 1.00 78.25 103 SER A CA 1
ATOM 706 C C . SER A 1 103 ? 2.061 -0.965 23.462 1.00 78.25 103 SER A C 1
ATOM 708 O O . SER A 1 103 ? 1.743 -0.989 24.650 1.00 78.25 103 SER A O 1
ATOM 710 N N . MET A 1 104 ? 1.584 -1.857 22.588 1.00 81.81 104 MET A N 1
ATOM 711 C CA . MET A 1 104 ? 0.754 -2.995 22.977 1.00 81.81 104 MET A CA 1
ATOM 712 C C . MET A 1 104 ? 1.598 -4.129 23.584 1.00 81.81 104 MET A C 1
ATOM 714 O O . MET A 1 104 ? 2.746 -4.317 23.185 1.00 81.81 104 MET A O 1
ATOM 718 N N . PRO A 1 105 ? 1.028 -4.947 24.489 1.00 82.31 105 PRO A N 1
ATOM 719 C CA . PRO A 1 105 ? 1.673 -6.173 24.949 1.00 82.31 105 PRO A CA 1
ATOM 720 C C . PRO A 1 105 ? 1.987 -7.127 23.787 1.00 82.31 105 PRO A C 1
ATOM 722 O O . PRO A 1 105 ? 1.148 -7.341 22.909 1.00 82.31 105 PRO A O 1
ATOM 725 N N . GLU A 1 106 ? 3.164 -7.756 23.824 1.00 81.75 106 GLU A N 1
ATOM 726 C CA . GLU A 1 106 ? 3.697 -8.621 22.758 1.00 81.75 106 GLU A CA 1
ATOM 727 C C . GLU A 1 106 ? 2.718 -9.726 22.331 1.00 81.75 106 GLU A C 1
ATOM 729 O O . GLU A 1 106 ? 2.478 -9.935 21.144 1.00 81.75 106 GLU A O 1
ATOM 734 N N . ALA A 1 107 ? 2.064 -10.381 23.294 1.00 84.75 107 ALA A N 1
ATOM 735 C CA . ALA A 1 107 ? 1.094 -11.438 23.013 1.00 84.75 107 ALA A CA 1
ATOM 736 C C . ALA A 1 107 ? -0.112 -10.953 22.184 1.00 84.75 107 ALA A C 1
ATOM 738 O O . ALA A 1 107 ? -0.663 -11.713 21.385 1.00 84.75 107 ALA A O 1
ATOM 739 N N . SER A 1 108 ? -0.531 -9.699 22.364 1.00 85.19 108 SER A N 1
ATOM 740 C CA . SER A 1 108 ? -1.621 -9.093 21.592 1.00 85.19 108 SER A CA 1
ATOM 741 C C . SER A 1 108 ? -1.158 -8.702 20.193 1.00 85.19 108 SER A C 1
ATOM 743 O O . SER A 1 108 ? -1.902 -8.878 19.231 1.00 85.19 108 SER A O 1
ATOM 745 N N . LEU A 1 109 ? 0.082 -8.220 20.071 1.00 83.88 109 LEU A N 1
ATOM 746 C CA . LEU A 1 109 ? 0.670 -7.847 18.790 1.00 83.88 109 LEU A CA 1
ATOM 747 C C . LEU A 1 109 ? 0.865 -9.067 17.881 1.00 83.88 109 LEU A C 1
ATOM 749 O O . LEU A 1 109 ? 0.438 -9.053 16.729 1.00 83.88 109 LEU A O 1
ATOM 753 N N . SER A 1 110 ? 1.441 -10.144 18.415 1.00 85.06 110 SER A N 1
ATOM 754 C CA . SER A 1 110 ? 1.684 -11.381 17.667 1.00 85.06 110 SER A CA 1
ATOM 755 C C . SER A 1 110 ? 0.389 -12.019 17.164 1.00 85.06 110 SER A C 1
ATOM 757 O O . SER A 1 110 ? 0.337 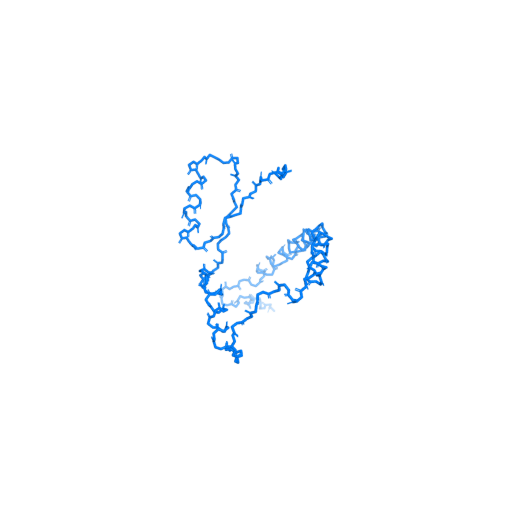-12.496 16.032 1.00 85.06 110 SER A O 1
ATOM 759 N N . ARG A 1 111 ? -0.683 -11.980 17.969 1.00 86.69 111 ARG A N 1
ATOM 760 C CA . ARG A 1 111 ? -2.012 -12.445 17.539 1.00 86.69 111 ARG A CA 1
ATOM 761 C C . ARG A 1 111 ? -2.585 -11.577 16.426 1.00 86.69 111 ARG A C 1
ATOM 763 O O . ARG A 1 111 ? -2.999 -12.114 15.409 1.00 86.69 111 ARG A O 1
ATOM 770 N N . LEU A 1 112 ? -2.535 -10.253 16.576 1.00 85.31 112 LEU A N 1
ATOM 771 C CA . LEU A 1 112 ? -3.032 -9.322 15.561 1.00 85.31 112 LEU A CA 1
ATOM 772 C C . LEU A 1 112 ? -2.325 -9.527 14.215 1.00 85.31 112 LEU A C 1
ATOM 774 O O . LEU A 1 112 ? -2.988 -9.585 13.181 1.00 85.31 112 LEU A O 1
ATOM 778 N N . ILE A 1 113 ? -1.000 -9.698 14.220 1.00 84.88 113 ILE A N 1
ATOM 779 C CA . ILE A 1 113 ? -0.223 -9.979 13.006 1.00 84.88 113 ILE A CA 1
ATOM 780 C C . ILE A 1 113 ? -0.635 -11.323 12.396 1.00 84.88 113 ILE A C 1
ATOM 782 O O . ILE A 1 113 ? -0.906 -11.382 11.199 1.00 84.88 113 ILE A O 1
ATOM 786 N N . ALA A 1 114 ? -0.718 -12.386 13.200 1.00 85.00 114 ALA A N 1
ATOM 787 C CA . ALA A 1 114 ? -1.078 -13.719 12.720 1.00 85.00 114 ALA A CA 1
ATOM 788 C C . ALA A 1 114 ? -2.493 -13.768 12.118 1.00 85.00 114 ALA A C 1
ATOM 790 O O . ALA A 1 114 ? -2.698 -14.386 11.071 1.00 85.00 114 ALA A O 1
ATOM 791 N N . ASP A 1 115 ? -3.455 -13.094 12.749 1.00 84.19 115 ASP A N 1
ATOM 792 C CA . ASP A 1 115 ? -4.848 -13.059 12.303 1.00 84.19 115 ASP A CA 1
ATOM 793 C C . ASP A 1 115 ? -5.013 -12.190 11.048 1.00 84.19 115 ASP A C 1
ATOM 795 O O . ASP A 1 115 ? -5.704 -12.583 10.107 1.00 84.19 115 ASP A O 1
ATOM 799 N N . THR A 1 116 ? -4.309 -11.055 10.980 1.00 83.81 116 THR A N 1
ATOM 800 C CA . THR A 1 116 ? -4.331 -10.165 9.806 1.00 83.81 116 THR A CA 1
ATOM 801 C C . THR A 1 116 ? -3.644 -10.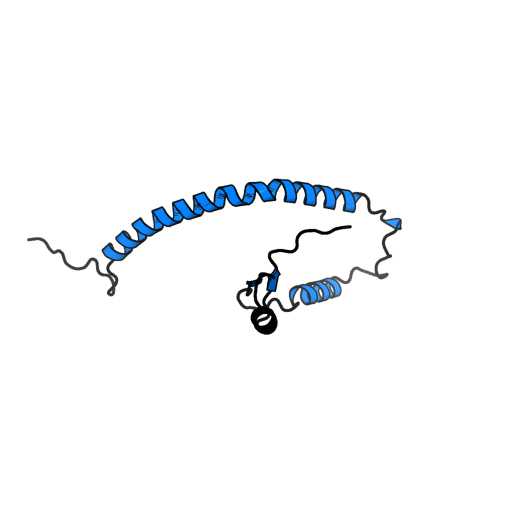814 8.604 1.00 83.81 116 THR A C 1
ATOM 803 O O . THR A 1 116 ? -4.181 -10.778 7.500 1.00 83.81 116 THR A O 1
ATOM 806 N N . ALA A 1 117 ? -2.504 -11.480 8.815 1.00 81.81 117 ALA A N 1
ATOM 807 C CA . ALA A 1 117 ? -1.795 -12.204 7.762 1.00 81.81 117 ALA A CA 1
ATOM 808 C C . ALA A 1 117 ? -2.619 -13.384 7.223 1.00 81.81 117 ALA A C 1
ATOM 810 O O . ALA A 1 117 ? -2.683 -13.589 6.013 1.00 81.81 117 ALA A O 1
ATOM 811 N N . ARG A 1 118 ? -3.309 -14.129 8.101 1.00 80.62 118 ARG A N 1
ATOM 812 C CA . ARG A 1 118 ? -4.217 -15.218 7.697 1.00 80.62 118 ARG A CA 1
ATOM 813 C C . ARG A 1 118 ? -5.384 -14.714 6.847 1.00 80.62 118 ARG A C 1
ATOM 815 O O . ARG A 1 118 ? -5.831 -15.424 5.953 1.00 80.62 118 ARG A O 1
ATOM 822 N N . ALA A 1 119 ? -5.867 -13.508 7.128 1.00 80.06 119 ALA A N 1
ATOM 823 C CA . ALA A 1 119 ? -6.943 -12.866 6.383 1.00 80.06 119 ALA A CA 1
ATOM 824 C C . ALA A 1 119 ? -6.479 -12.174 5.083 1.00 80.06 119 ALA A C 1
ATOM 826 O O . ALA A 1 119 ? -7.308 -11.584 4.397 1.00 80.06 119 ALA A O 1
ATOM 827 N N . GLY A 1 120 ? -5.183 -12.214 4.743 1.00 73.31 120 GLY A N 1
ATOM 828 C CA . GLY A 1 120 ? -4.639 -11.499 3.580 1.00 73.31 120 GLY A CA 1
ATOM 829 C C . GLY A 1 120 ? -4.676 -9.973 3.729 1.00 73.31 120 GLY A C 1
ATOM 830 O O . GLY A 1 120 ? -4.685 -9.249 2.738 1.00 73.31 120 GLY A O 1
ATOM 831 N N . GLY A 1 121 ? -4.747 -9.481 4.968 1.00 80.88 121 GLY A N 1
ATOM 832 C CA . GLY A 1 121 ? -4.776 -8.062 5.290 1.00 80.88 121 GLY A CA 1
ATOM 833 C C . GLY A 1 121 ? -3.388 -7.449 5.455 1.00 80.88 121 GLY A C 1
ATOM 834 O O . GLY A 1 121 ? -2.372 -8.137 5.547 1.00 80.88 121 GLY A O 1
ATOM 835 N N . ILE A 1 122 ? -3.357 -6.127 5.567 1.00 81.50 122 ILE A N 1
ATOM 836 C CA . ILE A 1 122 ? -2.147 -5.340 5.814 1.00 81.50 122 ILE A CA 1
ATOM 837 C C . ILE A 1 122 ? -2.120 -4.826 7.257 1.00 81.50 122 ILE A C 1
ATOM 839 O O . ILE A 1 122 ? -3.121 -4.327 7.775 1.00 81.50 122 ILE A O 1
ATOM 843 N N . VAL A 1 123 ? -0.958 -4.927 7.911 1.00 84.50 123 VAL A N 1
ATOM 844 C CA . VAL A 1 123 ? -0.726 -4.382 9.259 1.00 84.50 123 VAL A CA 1
ATOM 845 C C . VAL A 1 123 ? 0.056 -3.076 9.146 1.00 84.50 123 VAL A C 1
ATOM 847 O O . VAL A 1 123 ? 1.165 -3.054 8.615 1.00 84.50 123 VAL A O 1
ATOM 850 N N . VAL A 1 124 ? -0.503 -1.988 9.670 1.00 86.88 124 VAL A N 1
ATOM 851 C CA . VAL A 1 124 ? 0.139 -0.669 9.707 1.00 86.88 124 VAL A CA 1
ATOM 852 C C . VAL A 1 124 ? 0.672 -0.412 11.110 1.00 86.88 124 VAL A C 1
ATOM 854 O O . VAL A 1 124 ? -0.101 -0.314 12.062 1.00 86.88 124 VAL A O 1
ATOM 857 N N . PHE A 1 125 ? 1.990 -0.260 11.240 1.00 83.56 125 PHE A N 1
ATOM 858 C CA . PHE A 1 125 ? 2.625 0.091 12.508 1.00 83.56 125 PHE A CA 1
ATOM 859 C C . PHE A 1 125 ? 2.651 1.605 12.708 1.00 83.56 125 PHE A C 1
ATOM 861 O O . PHE A 1 125 ? 3.274 2.347 11.948 1.00 83.56 125 PHE A O 1
ATOM 868 N N . ARG A 1 126 ? 2.014 2.075 13.781 1.00 74.19 126 ARG A N 1
ATOM 869 C CA . ARG A 1 126 ? 2.138 3.454 14.257 1.00 74.19 126 ARG A CA 1
ATOM 870 C C . ARG A 1 126 ? 3.231 3.510 15.326 1.00 74.19 126 ARG A C 1
ATOM 872 O O . ARG A 1 126 ? 3.093 2.876 16.368 1.00 74.19 126 ARG A O 1
ATOM 879 N N . GLY A 1 127 ? 4.278 4.311 15.097 1.00 67.94 127 GLY A N 1
ATOM 880 C CA . GLY A 1 127 ? 5.283 4.626 16.125 1.00 67.94 127 GLY A CA 1
ATOM 881 C C . GLY A 1 127 ? 6.741 4.292 15.802 1.00 67.94 127 GLY A C 1
ATOM 882 O O . GLY A 1 127 ? 7.566 4.399 16.702 1.00 67.94 127 GLY A O 1
ATOM 883 N N . MET A 1 128 ? 7.098 3.939 14.560 1.00 55.22 128 MET A N 1
ATOM 884 C CA . MET A 1 128 ? 8.507 3.993 14.150 1.00 55.22 128 MET A CA 1
ATOM 885 C C . MET A 1 128 ? 8.944 5.460 14.100 1.00 55.22 128 MET A C 1
ATOM 887 O O . MET A 1 128 ? 8.717 6.153 13.111 1.00 55.22 128 MET A O 1
ATOM 891 N N . SER A 1 129 ? 9.526 5.960 15.191 1.00 44.88 129 SER A N 1
ATOM 892 C CA . SER A 1 129 ? 10.305 7.190 15.136 1.00 44.88 129 SER A CA 1
ATOM 893 C C . SER A 1 129 ? 11.530 6.907 14.282 1.00 44.88 129 SER A C 1
ATOM 895 O O . SER A 1 129 ? 12.336 6.036 14.605 1.00 44.88 129 SER A O 1
ATOM 897 N N . THR A 1 130 ? 11.632 7.628 13.182 1.00 43.72 130 THR A N 1
ATOM 898 C CA . THR A 1 130 ? 12.774 7.691 12.285 1.00 43.72 130 THR A CA 1
ATOM 899 C C . THR A 1 130 ? 14.072 7.842 13.090 1.00 43.72 130 THR A C 1
ATOM 901 O O . THR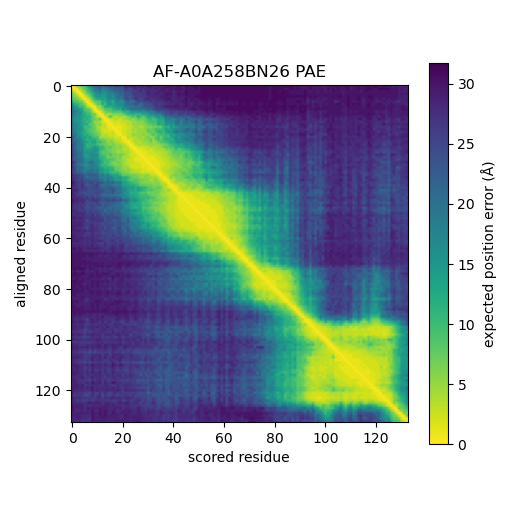 A 1 130 ? 14.405 8.934 13.536 1.00 43.72 130 THR A O 1
ATOM 904 N N . VAL A 1 131 ? 14.808 6.749 13.292 1.00 48.28 131 VAL A N 1
ATOM 905 C CA . VAL A 1 131 ? 16.253 6.790 13.544 1.00 48.28 131 VAL A CA 1
ATOM 906 C C . VAL A 1 131 ? 16.889 6.307 12.254 1.00 48.28 131 VAL A C 1
ATOM 908 O O . VAL A 1 131 ? 17.077 5.116 12.029 1.00 48.28 131 VAL A O 1
ATOM 911 N N . VAL A 1 132 ? 17.129 7.265 11.366 1.00 43.81 132 VAL A N 1
ATOM 912 C CA . VAL A 1 132 ? 18.150 7.140 10.332 1.00 43.81 132 VAL A CA 1
ATOM 913 C C . VAL A 1 132 ? 19.399 7.742 10.965 1.00 43.81 132 VAL A C 1
ATOM 915 O O . VAL A 1 132 ? 19.442 8.947 11.205 1.00 43.81 132 VAL A O 1
ATOM 918 N N . THR A 1 133 ? 20.333 6.875 11.354 1.00 41.00 133 THR A N 1
ATOM 919 C CA . THR A 1 133 ? 21.732 7.246 11.617 1.00 41.00 133 THR A CA 1
ATOM 920 C C . THR A 1 133 ? 22.507 7.069 10.324 1.00 41.00 133 THR A C 1
ATOM 922 O O . THR A 1 133 ? 22.196 6.086 9.613 1.00 41.00 133 THR A O 1
#

Sequence (133 aa):
MSRTAAQTVEGLDIKQVLARGTGQAADAEDFVRGLTGKGDPVKAEAEAVAAKGRAAAASINPSELPAGPPGPIDFDAILKGAAANASAPLGEGPLLVAFASLSMPEASLSRLIADTARAGGIVVFRGMSTVVT

Foldseek 3Di:
DDDPDDPQDPNDDVVVVVVVVVVVVVVVVVVCVVPPPPCVVVVVVVVVVVVVVVVVVVPDDPVPDPDDDPDDPPVVVVVVVVVVVVPPPPPPDDADEAEDEPPDDPVVRVVSVVVCVVVVHYYHYDDPDDPDD